Protein AF-0000000083480316 (afdb_homodimer)

Solvent-accessible surface area (backbone atoms only — not comparable to full-atom values): 9680 Å² total; per-residue (Å²): 129,84,81,46,69,64,62,74,26,37,15,84,81,82,68,41,63,36,53,68,24,21,31,36,92,90,49,56,62,31,21,44,69,59,51,50,62,71,55,62,54,79,90,48,80,47,51,42,91,82,81,59,53,73,48,96,67,94,57,79,38,72,33,59,65,58,29,54,48,13,55,49,45,52,52,53,51,56,54,64,76,94,130,83,81,47,68,62,64,74,26,37,16,84,82,81,67,41,63,37,53,67,24,22,32,36,92,91,49,55,63,30,22,44,68,57,50,50,62,73,55,63,55,80,90,49,81,45,52,40,92,84,81,58,52,72,48,96,67,92,56,79,38,74,32,59,64,57,28,52,49,14,54,48,45,51,53,54,50,57,55,65,76,93

Nearest PDB structures (foldseek):
  5fer-assembly1_A  TM=9.059E-01  e=2.750E-06  Homo sapiens
  5eya-assembly1_G  TM=9.119E-01  e=4.341E-06  Homo sapiens
  5eya-assembly1_F  TM=8.896E-01  e=3.810E-06  Homo sapiens
  6yxe-assembly2_B-2  TM=8.512E-01  e=8.896E-06  Homo sapiens
  6yxe-assembly1_A-3  TM=8.429E-01  e=3.279E-05  Homo sapiens

Organism: NCBI:txid38772

pLDDT: mean 92.54, std 9.58, range [45.34, 98.75]

Structure (mmCIF, N/CA/C/O backbone):
data_AF-0000000083480316-model_v1
#
loop_
_entity.id
_entity.type
_entity.pdbx_description
1 polymer 'RING-type domain-containing protein'
#
loop_
_atom_site.group_PDB
_atom_site.id
_atom_site.type_symbol
_atom_site.label_atom_id
_atom_site.label_alt_id
_atom_site.label_comp_id
_atom_site.label_asym_id
_atom_site.label_entity_id
_atom_site.label_seq_id
_atom_site.pdbx_PDB_ins_code
_atom_site.Cartn_x
_atom_site.Cartn_y
_atom_site.Cartn_z
_atom_site.occupancy
_atom_site.B_iso_or_equiv
_atom_site.auth_seq_id
_atom_site.auth_comp_id
_atom_site.auth_asym_id
_atom_site.auth_atom_id
_atom_site.pdbx_PDB_model_num
ATOM 1 N N . HIS A 1 1 ? 11.266 7.418 17.875 1 64.75 1 HIS A N 1
ATOM 2 C CA . HIS A 1 1 ? 10.492 8.523 17.328 1 64.75 1 HIS A CA 1
ATOM 3 C C . HIS A 1 1 ? 9.32 8.008 16.484 1 64.75 1 HIS A C 1
ATOM 5 O O . HIS A 1 1 ? 9.43 6.973 15.828 1 64.75 1 HIS A O 1
ATOM 11 N N . PRO A 1 2 ? 8.148 8.672 16.5 1 78.25 2 PRO A N 1
ATOM 12 C CA . PRO A 1 2 ? 7.004 8.195 15.719 1 78.25 2 PRO A CA 1
ATOM 13 C C . PRO A 1 2 ? 7.262 8.219 14.211 1 78.25 2 PRO A C 1
ATOM 15 O O . PRO A 1 2 ? 7.93 9.125 13.711 1 78.25 2 PRO A O 1
ATOM 18 N N . VAL A 1 3 ? 6.926 7.289 13.578 1 86.81 3 VAL A N 1
ATOM 19 C CA . VAL A 1 3 ? 7.07 7.203 12.133 1 86.81 3 VAL A CA 1
ATOM 20 C C . VAL A 1 3 ? 6.211 8.273 11.461 1 86.81 3 VAL A C 1
ATOM 2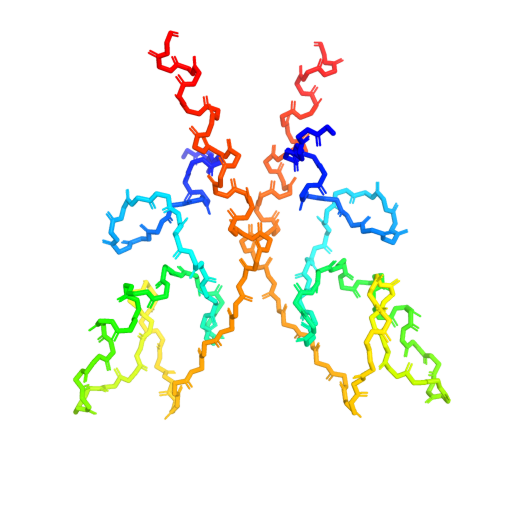2 O O . VAL A 1 3 ? 5.039 8.445 11.812 1 86.81 3 VAL A O 1
ATOM 25 N N . THR A 1 4 ? 6.789 9.047 10.648 1 93.12 4 THR A N 1
ATOM 26 C CA . THR A 1 4 ? 6.109 10.148 9.977 1 93.12 4 THR A CA 1
ATOM 27 C C . THR A 1 4 ? 5.586 9.703 8.609 1 93.12 4 THR A C 1
ATOM 29 O O . THR A 1 4 ? 5.934 8.625 8.125 1 93.12 4 THR A O 1
ATOM 32 N N . LEU A 1 5 ? 4.793 10.539 8.102 1 96.12 5 LEU A N 1
ATOM 33 C CA . LEU A 1 5 ? 4.301 10.289 6.75 1 96.12 5 LEU A CA 1
ATOM 34 C C . LEU A 1 5 ? 5.453 10.234 5.754 1 96.12 5 LEU A C 1
ATOM 36 O O . LEU A 1 5 ? 5.453 9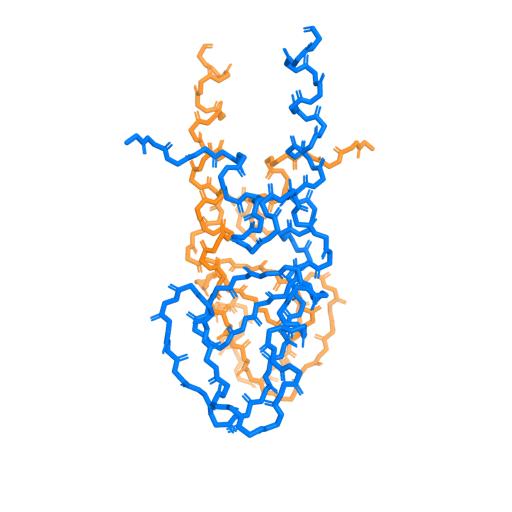.406 4.84 1 96.12 5 LEU A O 1
ATOM 40 N N . ARG A 1 6 ? 6.379 11.164 5.926 1 95.56 6 ARG A N 1
ATOM 41 C CA . ARG A 1 6 ? 7.551 11.164 5.055 1 95.56 6 ARG A CA 1
ATOM 42 C C . ARG A 1 6 ? 8.297 9.836 5.145 1 95.56 6 ARG A C 1
ATOM 44 O O . ARG A 1 6 ? 8.719 9.281 4.129 1 95.56 6 ARG A O 1
ATOM 51 N N . ASP A 1 7 ? 8.492 9.344 6.281 1 95.62 7 ASP A N 1
ATOM 52 C CA . ASP A 1 7 ? 9.164 8.062 6.469 1 95.62 7 ASP A CA 1
ATOM 53 C C . ASP A 1 7 ? 8.438 6.945 5.715 1 95.62 7 ASP A C 1
ATOM 55 O O . ASP A 1 7 ? 9.078 6.133 5.043 1 95.62 7 ASP A O 1
ATOM 59 N N . GLU A 1 8 ? 7.133 6.895 5.816 1 96.5 8 GLU A N 1
ATOM 60 C CA . GLU A 1 8 ? 6.332 5.828 5.219 1 96.5 8 GLU A CA 1
ATOM 61 C C . GLU A 1 8 ? 6.258 5.973 3.703 1 96.5 8 GLU A C 1
ATOM 63 O O . GLU A 1 8 ? 5.938 5.016 2.996 1 96.5 8 GLU A O 1
ATOM 68 N N . ALA A 1 9 ? 6.582 7.164 3.193 1 97.94 9 ALA A N 1
ATOM 69 C CA . ALA A 1 9 ? 6.398 7.457 1.774 1 97.94 9 ALA A CA 1
ATOM 70 C C . ALA A 1 9 ? 7.742 7.52 1.05 1 97.94 9 ALA A C 1
ATOM 72 O O . ALA A 1 9 ? 7.824 8.023 -0.072 1 97.94 9 ALA A O 1
ATOM 73 N N . THR A 1 10 ? 8.812 7.055 1.729 1 98.12 10 THR A N 1
ATOM 74 C CA . THR A 1 10 ? 10.156 7.164 1.179 1 98.12 10 THR A CA 1
ATOM 75 C C . THR A 1 10 ? 10.734 5.781 0.89 1 98.12 10 THR A C 1
ATOM 77 O O . THR A 1 10 ? 10.586 4.859 1.693 1 98.12 10 THR A O 1
ATOM 80 N N . CYS A 1 11 ? 11.312 5.707 -0.217 1 98.56 11 CYS A N 1
ATOM 81 C CA . CYS A 1 11 ? 12 4.48 -0.624 1 98.56 11 CYS A CA 1
ATOM 82 C C . CYS A 1 11 ? 13.297 4.301 0.149 1 98.56 11 CYS A C 1
ATOM 84 O O . CYS A 1 11 ? 14.117 5.215 0.218 1 98.56 11 CYS A O 1
ATOM 86 N N . SER A 1 12 ? 13.492 3.115 0.628 1 98.12 12 SER A N 1
ATOM 87 C CA . SER A 1 12 ? 14.648 2.881 1.487 1 98.12 12 SER A CA 1
ATOM 88 C C . SER A 1 12 ? 15.93 2.758 0.67 1 98.12 12 SER A C 1
ATOM 90 O O . SER A 1 12 ? 17.031 2.74 1.228 1 98.12 12 SER A O 1
ATOM 92 N N . ILE A 1 13 ? 15.852 2.676 -0.575 1 98.12 13 ILE A N 1
ATOM 93 C CA . ILE A 1 13 ? 17.031 2.498 -1.418 1 98.12 13 ILE A CA 1
ATOM 94 C C . ILE A 1 13 ? 17.531 3.857 -1.897 1 98.12 13 ILE A C 1
ATOM 96 O O . ILE A 1 13 ? 18.688 4.207 -1.687 1 98.12 13 ILE A O 1
ATOM 100 N N . CYS A 1 14 ? 16.719 4.605 -2.5 1 98.62 14 CYS A N 1
ATOM 101 C CA . CYS A 1 14 ? 17.156 5.867 -3.08 1 98.62 14 CYS A CA 1
ATOM 102 C C . CYS A 1 14 ? 16.906 7.023 -2.119 1 98.62 14 CYS A C 1
ATOM 104 O O . CYS A 1 14 ? 17.359 8.141 -2.355 1 98.62 14 CYS A O 1
ATOM 106 N N . LEU A 1 15 ? 16.109 6.844 -1.167 1 98.06 15 LEU A N 1
ATOM 107 C CA . LEU A 1 15 ? 15.836 7.781 -0.085 1 98.06 15 LEU A CA 1
ATOM 108 C C . LEU A 1 15 ? 15.023 8.977 -0.589 1 98.06 15 LEU A C 1
ATOM 110 O O . LEU A 1 15 ? 15.055 10.047 0.015 1 98.06 15 LEU A O 1
ATOM 114 N N . SER A 1 16 ? 14.336 8.812 -1.681 1 98.5 16 SER A N 1
ATOM 115 C CA . SER A 1 16 ? 13.367 9.773 -2.197 1 98.5 16 SER A CA 1
ATOM 116 C C . SER A 1 16 ? 11.945 9.258 -2.037 1 98.5 16 SER A C 1
ATOM 118 O O . SER A 1 16 ? 11.734 8.102 -1.667 1 98.5 16 SER A O 1
ATOM 120 N N . PHE A 1 17 ? 10.961 10.172 -2.283 1 98.56 17 PHE A N 1
ATOM 121 C CA . PHE A 1 17 ? 9.578 9.727 -2.316 1 98.56 17 PHE A CA 1
ATOM 122 C C . PHE A 1 17 ? 9.375 8.664 -3.393 1 98.56 17 PHE A C 1
ATOM 124 O O . PHE A 1 17 ? 9.922 8.773 -4.492 1 98.56 17 PHE A O 1
ATOM 131 N N . PHE A 1 18 ? 8.516 7.711 -3.043 1 98.62 18 PHE A N 1
ATOM 132 C CA . PHE A 1 18 ? 8.305 6.574 -3.932 1 98.62 18 PHE A CA 1
ATOM 133 C C . PHE A 1 18 ? 7.914 7.051 -5.328 1 98.62 18 PHE A C 1
ATOM 135 O O . PHE A 1 18 ? 7.066 7.934 -5.477 1 98.62 18 PHE A O 1
ATOM 142 N N . THR A 1 19 ? 8.547 6.465 -6.293 1 98.62 19 THR A N 1
ATOM 143 C CA . THR A 1 19 ? 8.109 6.559 -7.684 1 98.62 19 THR A CA 1
ATOM 144 C C . THR A 1 19 ? 7.762 5.176 -8.234 1 98.62 19 THR A C 1
ATOM 146 O O . THR A 1 19 ? 8.609 4.281 -8.258 1 98.62 19 THR A O 1
ATOM 149 N N . ASP A 1 20 ? 6.516 5.027 -8.656 1 98.31 20 ASP A N 1
ATOM 150 C CA . ASP A 1 20 ? 6.039 3.742 -9.164 1 98.31 20 ASP A CA 1
ATOM 151 C C . ASP A 1 20 ? 6.34 2.621 -8.164 1 98.31 20 ASP A C 1
ATOM 153 O O . ASP A 1 20 ? 7.023 1.653 -8.508 1 98.31 20 ASP A O 1
ATOM 157 N N . PRO A 1 21 ? 5.77 2.74 -6.988 1 98.5 21 PRO A N 1
ATOM 158 C CA . PRO A 1 21 ? 6.125 1.775 -5.945 1 98.5 21 PRO A CA 1
ATOM 159 C C . PRO A 1 21 ? 5.566 0.38 -6.219 1 98.5 21 PRO A C 1
ATOM 161 O O . PRO A 1 21 ? 4.453 0.245 -6.727 1 98.5 21 PRO A O 1
ATOM 164 N N . VAL A 1 22 ? 6.359 -0.635 -5.82 1 98 22 VAL A N 1
ATOM 165 C CA . VAL A 1 22 ? 5.973 -2.039 -5.918 1 98 22 VAL A CA 1
ATOM 166 C C . VAL A 1 22 ? 6.23 -2.74 -4.59 1 98 22 VAL A C 1
ATOM 168 O O . VAL A 1 22 ? 7.16 -2.381 -3.861 1 98 22 VAL A O 1
ATOM 171 N N . THR A 1 23 ? 5.367 -3.645 -4.262 1 96.94 23 THR A N 1
ATOM 172 C CA . THR A 1 23 ? 5.52 -4.512 -3.1 1 96.94 23 THR A CA 1
ATOM 173 C C . THR A 1 23 ? 6.145 -5.848 -3.5 1 96.94 23 THR A C 1
ATOM 175 O O . THR A 1 23 ? 5.785 -6.426 -4.527 1 96.94 23 THR A O 1
ATOM 178 N N . ILE A 1 24 ? 7.09 -6.277 -2.715 1 96.19 24 ILE A N 1
ATOM 179 C CA . ILE A 1 24 ? 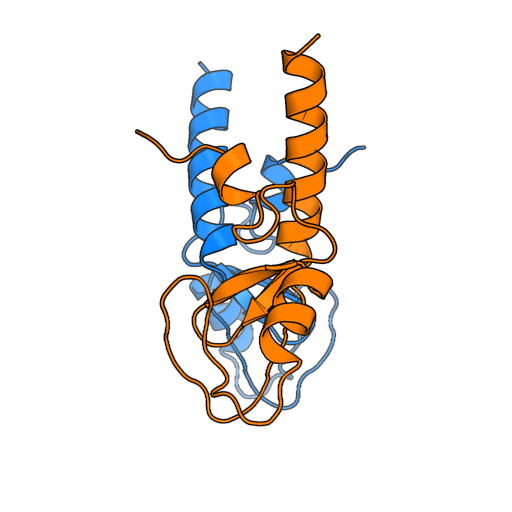7.668 -7.586 -2.986 1 96.19 24 ILE A CA 1
ATOM 180 C C . ILE A 1 24 ? 7.121 -8.609 -1.989 1 96.19 24 ILE A C 1
ATOM 182 O O . ILE A 1 24 ? 6.227 -8.297 -1.199 1 96.19 24 ILE A O 1
ATOM 186 N N . ASP A 1 25 ? 7.621 -9.805 -1.952 1 94.44 25 ASP A N 1
ATOM 187 C CA . ASP A 1 25 ? 6.938 -10.922 -1.304 1 94.44 25 ASP A CA 1
ATOM 188 C C . ASP A 1 25 ? 6.957 -10.773 0.216 1 94.44 25 ASP A C 1
ATOM 190 O O . ASP A 1 25 ? 6.035 -11.219 0.902 1 94.44 25 ASP A O 1
ATOM 194 N N . CYS A 1 26 ? 7.965 -10.117 0.759 1 95.06 26 CYS A N 1
ATOM 195 C CA . CYS A 1 26 ? 8.047 -9.961 2.207 1 95.06 26 CYS A CA 1
ATOM 196 C C . CYS A 1 26 ? 7.129 -8.844 2.691 1 95.06 26 CYS A C 1
ATOM 198 O O . CYS A 1 26 ? 6.926 -8.68 3.896 1 95.06 26 CYS A O 1
ATOM 200 N N . GLY A 1 27 ? 6.664 -7.984 1.752 1 94.56 27 GLY A N 1
ATOM 201 C CA . GLY A 1 27 ? 5.75 -6.918 2.123 1 94.56 27 GLY A CA 1
ATOM 202 C C . GLY A 1 27 ? 6.387 -5.543 2.062 1 94.56 27 GLY A C 1
ATOM 203 O O . GLY A 1 27 ? 5.688 -4.527 2.139 1 94.56 27 GLY A O 1
ATOM 204 N N . HIS A 1 28 ? 7.625 -5.504 1.809 1 96.56 28 HIS A N 1
ATOM 205 C CA . HIS A 1 28 ? 8.289 -4.207 1.71 1 96.56 28 HIS A CA 1
ATOM 206 C C . HIS A 1 28 ? 8.117 -3.604 0.321 1 96.56 28 HIS A C 1
ATOM 208 O O . HIS A 1 28 ? 7.941 -4.332 -0.66 1 96.56 28 HIS A O 1
ATOM 214 N N . ASN A 1 29 ? 8.156 -2.297 0.282 1 98.12 29 ASN A N 1
ATOM 215 C CA . ASN A 1 29 ? 7.953 -1.559 -0.959 1 98.12 29 ASN A CA 1
ATOM 216 C C . ASN A 1 29 ? 9.219 -0.824 -1.391 1 98.12 29 ASN A C 1
ATOM 218 O O . ASN A 1 29 ? 10.008 -0.382 -0.548 1 98.12 29 ASN A O 1
ATOM 222 N N . PHE A 1 30 ? 9.383 -0.667 -2.59 1 98.5 30 PHE A N 1
ATOM 223 C CA . PHE A 1 30 ? 10.461 0.073 -3.236 1 98.5 30 PHE A CA 1
ATOM 224 C C . PHE A 1 30 ? 9.977 0.709 -4.535 1 98.5 30 PHE A C 1
ATOM 226 O O . PHE A 1 30 ? 8.969 0.29 -5.098 1 98.5 30 PHE A O 1
ATOM 233 N N . CYS A 1 31 ? 10.695 1.688 -4.953 1 98.75 31 CYS A N 1
ATOM 234 C CA . CYS A 1 31 ? 10.477 2.059 -6.348 1 98.75 31 CYS A CA 1
ATOM 235 C C . CYS A 1 31 ? 10.734 0.872 -7.27 1 98.75 31 CYS A C 1
ATOM 237 O O . CYS A 1 31 ? 11.664 0.096 -7.047 1 98.75 31 CYS A O 1
ATOM 239 N N . ARG A 1 32 ? 9.969 0.837 -8.266 1 98.38 32 ARG A N 1
ATOM 240 C CA . ARG A 1 32 ? 10.164 -0.245 -9.227 1 98.38 32 ARG A CA 1
ATOM 241 C C . ARG A 1 32 ? 11.594 -0.238 -9.773 1 98.38 32 ARG A C 1
ATOM 243 O O . ARG A 1 32 ? 12.25 -1.28 -9.82 1 98.38 32 ARG A O 1
ATOM 250 N N . ALA A 1 33 ? 12.102 0.9 -10.133 1 98.38 33 ALA A N 1
ATOM 251 C CA . ALA A 1 33 ? 13.438 1.003 -10.703 1 98.38 33 ALA A CA 1
ATOM 252 C C . ALA A 1 33 ? 14.5 0.607 -9.68 1 98.38 33 ALA A C 1
ATOM 254 O O . ALA A 1 33 ? 15.492 -0.045 -10.031 1 98.38 33 ALA A O 1
ATOM 255 N N . CYS A 1 34 ? 14.32 0.949 -8.469 1 98.06 34 CYS A N 1
ATOM 256 C CA . CYS A 1 34 ? 15.289 0.672 -7.422 1 98.06 34 CYS A CA 1
ATOM 257 C C . CYS A 1 34 ? 15.422 -0.827 -7.18 1 98.06 34 CYS A C 1
ATOM 259 O O . CYS A 1 34 ? 16.531 -1.363 -7.168 1 98.06 34 CYS A O 1
ATOM 261 N N . ILE A 1 35 ? 14.297 -1.509 -7.047 1 97.31 35 ILE A N 1
ATOM 262 C CA . ILE A 1 35 ? 14.359 -2.934 -6.738 1 97.31 35 ILE A CA 1
ATOM 263 C C . ILE A 1 35 ? 14.844 -3.705 -7.965 1 97.31 35 ILE A C 1
ATOM 265 O O . ILE A 1 35 ? 15.555 -4.703 -7.84 1 97.31 35 ILE A O 1
ATOM 269 N N . ALA A 1 36 ? 14.383 -3.271 -9.117 1 95.81 36 ALA A N 1
ATOM 270 C CA . ALA A 1 36 ? 14.852 -3.912 -10.344 1 95.81 36 ALA A CA 1
ATOM 271 C C . ALA A 1 36 ? 16.375 -3.848 -10.445 1 95.81 36 ALA A C 1
ATOM 273 O O . ALA A 1 36 ? 17.016 -4.82 -10.844 1 95.81 36 ALA A O 1
ATOM 274 N N . GLN A 1 37 ? 16.953 -2.74 -10.086 1 95.06 37 GLN A N 1
ATOM 275 C CA . GLN A 1 37 ? 18.391 -2.572 -10.109 1 95.06 37 GLN A CA 1
ATOM 276 C C . GLN A 1 37 ? 19.078 -3.488 -9.094 1 95.06 37 GLN A C 1
ATOM 278 O O . GLN A 1 37 ? 20.125 -4.074 -9.375 1 95.06 37 GLN A O 1
ATOM 283 N N . CYS A 1 38 ? 18.469 -3.65 -7.949 1 94.31 38 CYS A N 1
ATOM 284 C CA . CYS A 1 38 ? 19.016 -4.512 -6.906 1 94.31 38 CYS A CA 1
ATOM 285 C C . CYS A 1 38 ? 19.031 -5.969 -7.359 1 94.31 38 CYS A C 1
ATOM 287 O O . CYS A 1 38 ? 19.938 -6.727 -6.973 1 94.31 38 CYS A O 1
ATOM 289 N N . TRP A 1 39 ? 18.125 -6.27 -8.148 1 94.19 39 TRP A N 1
ATOM 290 C CA . TRP A 1 39 ? 17.953 -7.672 -8.508 1 94.19 39 TRP A CA 1
ATOM 291 C C . TRP A 1 39 ? 18.547 -7.949 -9.883 1 94.19 39 TRP A C 1
ATOM 293 O O . TRP A 1 39 ? 18.312 -9.016 -10.469 1 94.19 39 TRP A O 1
ATOM 303 N N . GLU A 1 40 ? 19.172 -7.094 -10.516 1 87.94 40 GLU A N 1
ATOM 304 C CA . GLU A 1 40 ? 19.672 -7.223 -11.883 1 87.94 40 GLU A CA 1
ATOM 305 C C . GLU A 1 40 ? 20.672 -8.375 -11.992 1 87.94 40 GLU A C 1
ATOM 307 O O . GLU A 1 40 ? 20.719 -9.062 -13.016 1 87.94 40 GLU A O 1
ATOM 312 N N . ARG A 1 41 ? 21.453 -8.742 -10.938 1 75.62 41 ARG A N 1
ATOM 313 C CA . ARG A 1 41 ? 22.469 -9.773 -11.117 1 75.62 41 ARG A CA 1
ATOM 314 C C . ARG A 1 41 ? 21.875 -11.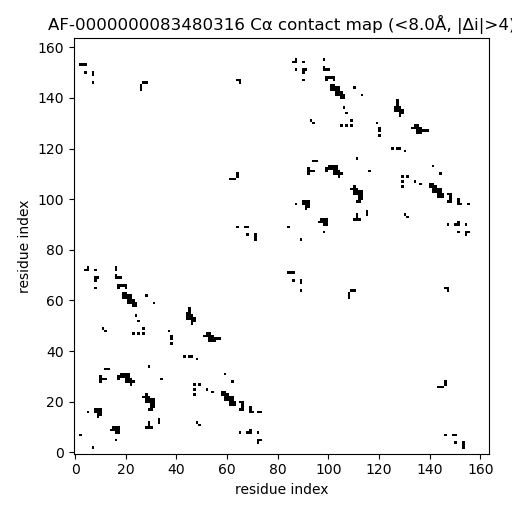172 -10.93 1 75.62 41 ARG A C 1
ATOM 316 O O . ARG A 1 41 ? 21.359 -11.484 -9.859 1 75.62 41 ARG A O 1
ATOM 323 N N . PRO A 1 42 ? 21.812 -11.875 -12.008 1 66.19 42 PRO A N 1
ATOM 324 C CA . PRO A 1 42 ? 21.172 -13.195 -12.008 1 66.19 42 PRO A CA 1
ATOM 325 C C . PRO A 1 42 ? 21.766 -14.141 -10.969 1 66.19 42 PRO A C 1
ATOM 327 O O . PRO A 1 42 ? 21.062 -15.008 -10.445 1 66.19 42 PRO A O 1
ATOM 330 N N . ASP A 1 43 ? 22.984 -13.977 -10.719 1 66.81 43 ASP A N 1
ATOM 331 C CA . ASP A 1 43 ? 23.641 -14.984 -9.891 1 66.81 43 ASP A CA 1
ATOM 332 C C . ASP A 1 43 ? 23.391 -14.727 -8.406 1 66.81 43 ASP A C 1
ATOM 334 O O . ASP A 1 43 ? 23.812 -15.5 -7.555 1 66.81 43 ASP A O 1
ATOM 338 N N . THR A 1 44 ? 22.625 -13.773 -8.203 1 66.31 44 THR A N 1
ATOM 339 C CA . THR A 1 44 ? 22.438 -13.438 -6.797 1 66.31 44 THR A CA 1
ATOM 340 C C . THR A 1 44 ? 21.016 -13.789 -6.348 1 66.31 44 THR A C 1
ATOM 342 O O . THR A 1 44 ? 20.078 -13.75 -7.148 1 66.31 44 THR A O 1
ATOM 345 N N . ASP A 1 45 ? 20.938 -14.281 -5.172 1 83 45 ASP A N 1
ATOM 346 C CA . ASP A 1 45 ? 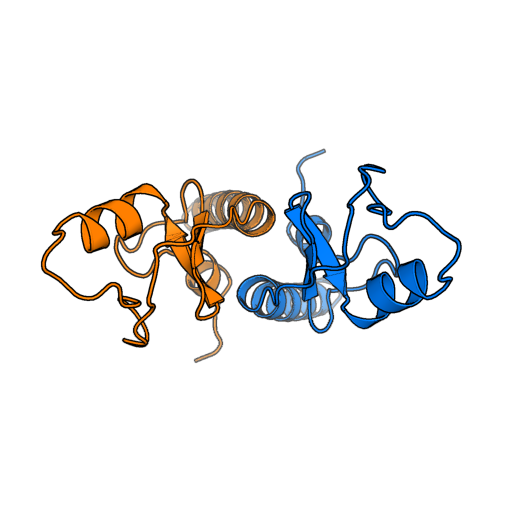19.672 -14.555 -4.508 1 83 45 ASP A CA 1
ATOM 347 C C . ASP A 1 45 ? 18.766 -13.328 -4.512 1 83 45 ASP A C 1
ATOM 349 O O . ASP A 1 45 ? 19.234 -12.203 -4.316 1 83 45 ASP A O 1
ATOM 353 N N . ILE A 1 46 ? 17.656 -13.617 -4.977 1 92.94 46 ILE A N 1
ATOM 354 C CA . ILE A 1 46 ? 16.625 -12.586 -4.867 1 92.94 46 ILE A CA 1
ATOM 355 C C . ILE A 1 46 ? 16.25 -12.391 -3.4 1 92.94 46 ILE A C 1
ATOM 357 O O . ILE A 1 46 ? 15.68 -13.289 -2.773 1 92.94 46 ILE A O 1
ATOM 361 N N . SER A 1 47 ? 16.656 -11.266 -2.867 1 95.62 47 SER A N 1
ATOM 362 C CA . SER A 1 47 ? 16.375 -10.977 -1.464 1 95.62 47 SER A CA 1
ATOM 363 C C . SER A 1 47 ? 15.875 -9.547 -1.283 1 95.62 47 SER A C 1
ATOM 365 O O . SER A 1 47 ? 16.078 -8.695 -2.154 1 95.62 47 SER A O 1
ATOM 367 N N . CYS A 1 48 ? 15.172 -9.352 -0.264 1 96.62 48 CYS A N 1
ATOM 368 C CA . CYS A 1 48 ? 14.734 -8 0.075 1 96.62 48 CYS A CA 1
ATOM 369 C C . CYS A 1 48 ? 15.898 -7.16 0.586 1 96.62 48 CYS A C 1
ATOM 371 O O . CYS A 1 48 ? 16.562 -7.531 1.555 1 96.62 48 CYS A O 1
ATOM 373 N N . PRO A 1 49 ? 16.141 -5.988 0.049 1 96.38 49 PRO A N 1
ATOM 374 C CA . PRO A 1 49 ? 17.234 -5.129 0.508 1 96.38 49 PRO A CA 1
ATOM 375 C C . PRO A 1 49 ? 17.016 -4.605 1.927 1 96.38 49 PRO A C 1
ATOM 377 O O . PRO A 1 49 ? 17.969 -4.176 2.582 1 96.38 49 PRO A O 1
ATOM 380 N N . GLN A 1 50 ? 15.844 -4.688 2.342 1 96.25 50 GLN A N 1
ATOM 381 C CA . GLN A 1 50 ? 15.531 -4.109 3.646 1 96.25 50 GLN A CA 1
ATOM 382 C C . GLN A 1 50 ? 15.578 -5.172 4.742 1 96.25 50 GLN A C 1
ATOM 384 O O . GLN A 1 50 ? 16.266 -5.004 5.75 1 96.25 50 GLN A O 1
ATOM 389 N N . CYS A 1 51 ? 14.969 -6.34 4.637 1 96.56 51 CYS A N 1
ATOM 390 C CA . CYS A 1 51 ? 14.891 -7.328 5.703 1 96.56 51 CYS A CA 1
ATOM 391 C C . CYS A 1 51 ? 15.75 -8.547 5.387 1 96.56 51 CYS A C 1
ATOM 393 O O . CYS A 1 51 ? 15.922 -9.43 6.227 1 96.56 51 CYS A O 1
ATOM 395 N N . ARG A 1 52 ? 16.172 -8.773 4.191 1 96 52 ARG A N 1
ATOM 396 C CA . ARG A 1 52 ? 17.109 -9.773 3.697 1 96 52 ARG A CA 1
ATOM 397 C C . ARG A 1 52 ? 16.422 -11.125 3.494 1 96 52 ARG A C 1
ATOM 399 O O . ARG A 1 52 ? 17.078 -12.141 3.309 1 96 52 ARG A O 1
ATOM 406 N N . GLU A 1 53 ? 15.172 -11.086 3.609 1 96.44 53 GLU A N 1
ATOM 407 C CA . GLU A 1 53 ? 14.469 -12.328 3.273 1 96.44 53 GLU A CA 1
ATOM 408 C C . GLU A 1 53 ? 14.711 -12.719 1.819 1 96.44 53 GLU A C 1
ATOM 410 O O . GLU A 1 53 ? 14.688 -11.867 0.928 1 96.44 53 GLU A O 1
ATOM 415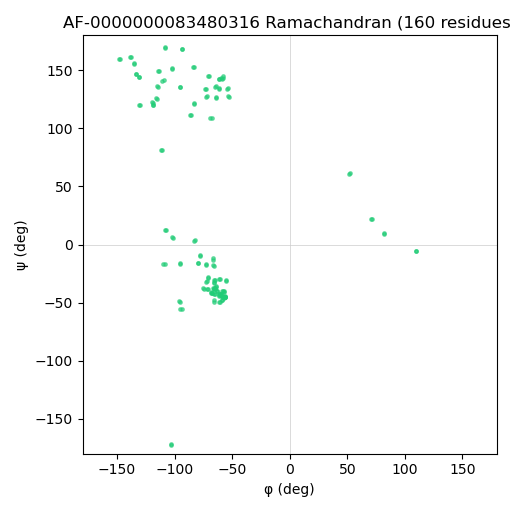 N N . THR A 1 54 ? 14.844 -14.062 1.555 1 95.81 54 THR A N 1
ATOM 416 C CA . THR A 1 54 ? 15.109 -14.57 0.211 1 95.81 54 THR A CA 1
ATOM 417 C C . THR A 1 54 ? 13.836 -15.133 -0.416 1 95.81 54 THR A C 1
ATOM 419 O O . THR A 1 54 ? 12.93 -15.578 0.295 1 95.81 54 THR A O 1
ATOM 422 N N . PHE A 1 55 ? 13.812 -15.055 -1.725 1 94.56 55 PHE A N 1
ATOM 423 C CA . PHE A 1 55 ? 12.648 -15.516 -2.469 1 94.56 55 PHE A CA 1
ATOM 424 C C . PHE A 1 55 ? 13.07 -16.375 -3.652 1 94.56 55 PHE A C 1
ATOM 426 O O . PHE A 1 55 ? 14.117 -16.141 -4.258 1 94.56 55 PHE A O 1
ATOM 433 N N . PRO A 1 56 ? 12.266 -17.344 -3.975 1 92.75 56 PRO A N 1
ATOM 434 C CA . PRO A 1 56 ? 12.594 -18.234 -5.102 1 92.75 56 PRO A CA 1
ATOM 435 C C . PRO A 1 56 ? 12.43 -17.547 -6.453 1 92.75 56 PRO A C 1
ATOM 437 O O . PRO A 1 56 ? 13.109 -17.906 -7.418 1 92.75 56 PRO A O 1
ATOM 440 N N . GLN A 1 57 ? 11.539 -16.641 -6.652 1 92.38 57 GLN A N 1
ATOM 441 C CA . GLN A 1 57 ? 11.273 -15.922 -7.895 1 92.38 57 GLN A CA 1
ATOM 442 C C . GLN A 1 57 ? 11.016 -14.438 -7.633 1 92.38 57 GLN A C 1
ATOM 444 O O . GLN A 1 57 ? 10.672 -14.055 -6.516 1 92.38 57 GLN A O 1
ATOM 449 N N . ARG A 1 58 ? 11.164 -13.75 -8.711 1 91.81 58 ARG A N 1
ATOM 450 C CA . ARG A 1 58 ? 10.914 -12.312 -8.648 1 91.81 58 ARG A CA 1
ATOM 451 C C . ARG A 1 58 ? 9.422 -12.016 -8.789 1 91.81 58 ARG A C 1
ATOM 453 O O . ARG A 1 58 ? 8.789 -12.438 -9.758 1 91.81 58 ARG A O 1
ATOM 460 N N . THR A 1 59 ? 8.844 -11.359 -7.797 1 93.25 59 THR A N 1
ATOM 461 C CA . THR A 1 59 ? 7.457 -10.914 -7.852 1 93.25 59 THR A CA 1
ATOM 462 C C . THR A 1 59 ? 7.352 -9.445 -7.453 1 93.25 59 THR A C 1
ATOM 464 O O . THR A 1 59 ? 7.816 -9.047 -6.383 1 93.25 59 THR A O 1
ATOM 467 N N . LEU A 1 60 ? 6.84 -8.719 -8.422 1 95.5 60 LEU A N 1
ATOM 468 C CA . LEU A 1 60 ? 6.605 -7.293 -8.18 1 95.5 60 LEU A CA 1
ATOM 469 C C . LEU A 1 60 ? 5.129 -6.953 -8.328 1 95.5 60 LEU A C 1
ATOM 471 O O . LEU A 1 60 ? 4.543 -7.16 -9.398 1 95.5 60 LEU A O 1
ATOM 475 N N . ARG A 1 61 ? 4.574 -6.414 -7.309 1 94.56 61 ARG A N 1
ATOM 476 C CA . ARG A 1 61 ? 3.168 -6.02 -7.348 1 94.56 61 ARG A CA 1
ATOM 477 C C . ARG A 1 61 ? 3.023 -4.508 -7.199 1 94.56 61 ARG A C 1
ATOM 479 O O . ARG A 1 61 ? 3.49 -3.928 -6.215 1 94.56 61 ARG A O 1
ATOM 486 N N . PRO A 1 62 ? 2.357 -3.898 -8.109 1 95.56 62 PRO A N 1
ATOM 487 C CA . PRO A 1 62 ? 2.186 -2.449 -7.984 1 95.56 62 PRO A CA 1
ATOM 488 C C . PRO A 1 62 ? 1.42 -2.051 -6.723 1 95.56 62 PRO A C 1
ATOM 490 O O . PRO A 1 62 ? 0.466 -2.73 -6.336 1 95.56 62 PRO A O 1
ATOM 493 N N . ASN A 1 63 ? 1.905 -1.058 -6.004 1 97.44 63 ASN A N 1
ATOM 494 C CA . ASN A 1 63 ? 1.216 -0.453 -4.871 1 97.44 63 ASN A CA 1
ATOM 495 C C . ASN A 1 63 ? 0.765 0.971 -5.184 1 97.44 63 ASN A C 1
ATOM 497 O O . ASN A 1 63 ? 1.417 1.936 -4.781 1 97.44 63 ASN A O 1
ATOM 501 N N . ARG A 1 64 ? -0.316 1.058 -5.844 1 93.81 64 ARG A N 1
ATOM 502 C CA . ARG A 1 64 ? -0.771 2.33 -6.395 1 93.81 64 ARG A CA 1
ATOM 503 C C . ARG A 1 64 ? -1.154 3.301 -5.281 1 93.81 64 ARG A C 1
ATOM 505 O O . ARG A 1 64 ? -0.883 4.5 -5.375 1 93.81 64 ARG A O 1
ATOM 512 N N . GLN A 1 65 ? -1.804 2.729 -4.332 1 95.12 65 GLN A N 1
ATOM 513 C CA . GLN A 1 65 ? -2.201 3.588 -3.221 1 95.12 65 GLN A CA 1
ATOM 514 C C . GLN A 1 65 ? -0.986 4.246 -2.57 1 95.12 65 GLN A C 1
ATOM 516 O O . GLN A 1 65 ? -1.03 5.422 -2.211 1 95.12 65 GLN A O 1
ATOM 521 N N . LEU A 1 66 ? 0.051 3.516 -2.432 1 97.31 66 LEU A N 1
ATOM 522 C CA . LEU A 1 66 ? 1.287 4.055 -1.877 1 97.31 66 LEU A CA 1
ATOM 523 C C . LEU A 1 66 ? 1.863 5.137 -2.785 1 97.31 66 LEU A C 1
ATOM 525 O O . LEU A 1 66 ? 2.439 6.117 -2.305 1 97.31 66 LEU A O 1
ATOM 529 N N . GLY A 1 67 ? 1.735 4.977 -4.07 1 97.56 67 GLY A N 1
ATOM 530 C CA . GLY A 1 67 ? 2.117 6.031 -4.996 1 97.56 67 GLY A CA 1
ATOM 531 C C . GLY A 1 67 ? 1.364 7.328 -4.77 1 97.56 67 GLY A C 1
ATOM 532 O O . GLY A 1 67 ? 1.967 8.406 -4.738 1 97.56 67 GLY A O 1
ATOM 533 N N . ASN A 1 68 ? 0.085 7.219 -4.641 1 96.5 68 ASN A N 1
ATOM 534 C CA . ASN A 1 68 ? -0.73 8.391 -4.348 1 96.5 68 ASN A CA 1
ATOM 535 C C . ASN A 1 68 ? -0.282 9.078 -3.061 1 96.5 68 ASN A C 1
ATOM 537 O O . ASN A 1 68 ? -0.163 10.305 -3.014 1 96.5 68 ASN A O 1
ATOM 541 N N . VAL A 1 69 ? -0.066 8.258 -2.092 1 97.44 69 VAL A N 1
ATOM 542 C CA . VAL A 1 69 ? 0.36 8.766 -0.791 1 97.44 69 VAL A CA 1
ATOM 543 C C . VAL A 1 69 ? 1.681 9.516 -0.936 1 97.44 69 VAL A C 1
ATOM 545 O O . VAL A 1 69 ? 1.865 10.586 -0.339 1 97.44 69 VAL A O 1
ATOM 548 N N . ALA A 1 70 ? 2.557 8.984 -1.66 1 98.06 70 ALA A N 1
ATOM 549 C CA . ALA A 1 70 ? 3.854 9.617 -1.871 1 98.06 70 ALA A CA 1
ATOM 550 C C . ALA A 1 70 ? 3.695 10.992 -2.52 1 98.06 70 ALA A C 1
ATOM 552 O O . ALA A 1 70 ? 4.391 11.938 -2.154 1 98.06 70 ALA A O 1
ATOM 553 N N . GLU A 1 71 ? 2.865 11.078 -3.457 1 97.25 71 GLU A N 1
ATOM 554 C CA . GLU A 1 71 ? 2.611 12.359 -4.109 1 97.25 71 GLU A CA 1
ATOM 555 C C . GLU A 1 71 ? 2.059 13.383 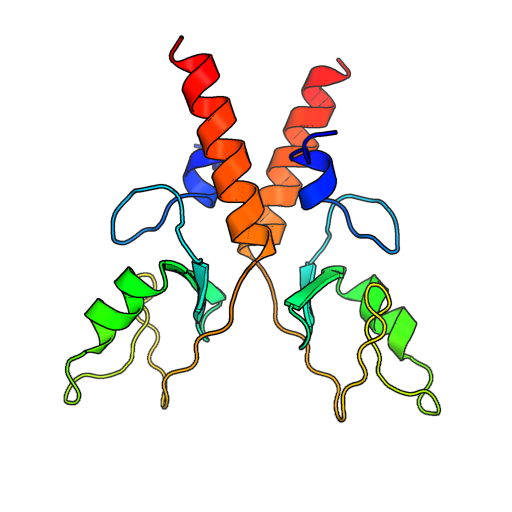-3.121 1 97.25 71 GLU A C 1
ATOM 557 O O . GLU A 1 71 ? 2.465 14.539 -3.133 1 97.25 71 GLU A O 1
ATOM 562 N N . ILE A 1 72 ? 1.169 13.008 -2.312 1 96.06 72 ILE A N 1
ATOM 563 C CA . ILE A 1 72 ? 0.596 13.875 -1.287 1 96.06 72 ILE A CA 1
ATOM 564 C C . ILE A 1 72 ? 1.689 14.328 -0.323 1 96.06 72 ILE A C 1
ATOM 566 O O . ILE A 1 72 ? 1.784 15.516 0.006 1 96.06 72 ILE A O 1
ATOM 570 N N . ALA A 1 73 ? 2.43 13.383 0.125 1 96.31 73 ALA A N 1
ATOM 571 C CA . ALA A 1 73 ? 3.52 13.688 1.051 1 96.31 73 ALA A CA 1
ATOM 572 C C . ALA A 1 73 ? 4.48 14.703 0.451 1 96.31 73 ALA A C 1
ATOM 574 O O . ALA A 1 73 ? 4.945 15.609 1.146 1 96.31 73 ALA A O 1
ATOM 575 N N . LYS A 1 74 ? 4.805 14.5 -0.748 1 95.56 74 LYS A N 1
ATOM 576 C CA . LYS A 1 74 ? 5.691 15.422 -1.454 1 95.56 74 LYS A CA 1
ATOM 577 C C . LYS A 1 74 ? 5.133 16.844 -1.435 1 95.56 74 LYS A C 1
ATOM 579 O O . LYS A 1 74 ? 5.859 17.797 -1.155 1 95.56 74 LYS A O 1
ATOM 584 N N . GLN A 1 75 ? 3.883 16.953 -1.703 1 93.56 75 GLN A N 1
ATOM 585 C CA . GLN A 1 75 ? 3.227 18.25 -1.73 1 93.56 75 GLN A CA 1
ATOM 586 C C . GLN A 1 75 ? 3.219 18.891 -0.345 1 93.56 75 GLN A C 1
ATOM 588 O O . GLN A 1 75 ? 3.488 20.094 -0.207 1 93.56 75 GLN A O 1
ATOM 593 N N . LEU A 1 76 ? 2.939 18.125 0.622 1 90.62 76 LEU A N 1
ATOM 594 C CA . LEU A 1 76 ? 2.924 18.625 1.994 1 90.62 76 LEU A CA 1
ATOM 595 C C . LEU A 1 76 ? 4.312 19.094 2.418 1 90.62 76 LEU A C 1
ATOM 597 O O . LEU A 1 76 ? 4.445 20.094 3.131 1 90.62 76 LEU A O 1
ATOM 601 N N . SER A 1 77 ? 5.27 18.375 2.039 1 91.5 77 SER A N 1
ATOM 602 C CA . SER A 1 77 ? 6.645 18.734 2.385 1 91.5 77 SER A CA 1
ATOM 603 C C . SER A 1 77 ? 7.062 20.031 1.707 1 91.5 77 SER A C 1
ATOM 605 O O . SER A 1 77 ? 7.828 20.828 2.275 1 91.5 77 SER A O 1
ATOM 607 N N . ALA A 1 78 ? 6.629 20.203 0.552 1 89.38 78 ALA A N 1
ATOM 608 C CA . ALA A 1 78 ? 6.953 21.422 -0.188 1 89.38 78 ALA A CA 1
ATOM 609 C C . ALA A 1 78 ? 6.324 22.656 0.469 1 89.38 78 ALA A C 1
ATOM 611 O O . ALA A 1 78 ? 6.891 23.75 0.428 1 89.38 78 ALA A O 1
ATOM 612 N N . LEU A 1 79 ? 5.223 22.438 1.028 1 85.25 79 LEU A N 1
ATOM 613 C CA . LEU A 1 79 ? 4.52 23.531 1.685 1 85.25 79 LEU A CA 1
ATOM 614 C C . LEU A 1 79 ? 5.18 23.891 3.014 1 85.25 79 LEU A C 1
ATOM 616 O O . LEU A 1 79 ? 5.156 25.047 3.436 1 85.25 79 LEU A O 1
ATOM 620 N N . LYS A 1 80 ? 5.648 22.922 3.736 1 78.81 80 LYS A N 1
ATOM 621 C CA . LYS A 1 80 ? 6.312 23.188 5.012 1 78.81 80 LYS A CA 1
ATOM 622 C C . LYS A 1 80 ? 7.652 23.891 4.801 1 78.81 80 LYS A C 1
ATOM 624 O O . LYS A 1 80 ? 8.109 24.641 5.672 1 78.81 80 LYS A O 1
ATOM 629 N N . GLY A 1 81 ? 8.328 23.469 3.855 1 70.69 81 GLY A N 1
ATOM 630 C CA . GLY A 1 81 ? 9.57 24.172 3.561 1 70.69 81 GLY A CA 1
ATOM 631 C C . GLY A 1 81 ? 9.359 25.578 3.064 1 70.69 81 GLY A C 1
ATOM 632 O O . GLY A 1 81 ? 10.32 26.312 2.809 1 70.69 81 GLY A O 1
ATOM 633 N N . GLN A 1 82 ? 8.195 25.938 2.734 1 45.62 82 GLN A N 1
ATOM 634 C CA . GLN A 1 82 ? 7.984 27.344 2.406 1 45.62 82 GLN A CA 1
ATOM 635 C C . GLN A 1 82 ? 7.617 28.141 3.648 1 45.62 82 GLN A C 1
ATOM 637 O O . GLN A 1 82 ? 6.996 27.625 4.574 1 45.62 82 GLN A O 1
ATOM 642 N N . HIS B 1 1 ? -11.445 17.781 -7.082 1 64.69 1 HIS B N 1
ATOM 643 C CA . HIS B 1 1 ? -10.734 18.141 -5.867 1 64.69 1 HIS B CA 1
ATOM 644 C C . HIS B 1 1 ? -9.516 17.25 -5.648 1 64.69 1 HIS B C 1
ATOM 646 O O . HIS B 1 1 ? -9.547 16.062 -5.984 1 64.69 1 HIS B O 1
ATOM 652 N N . PRO B 1 2 ? -8.391 17.75 -5.133 1 78.12 2 PRO B N 1
ATOM 653 C CA . PRO B 1 2 ? -7.203 16.922 -4.945 1 78.12 2 PRO B CA 1
ATOM 654 C C . PRO B 1 2 ? -7.422 15.805 -3.922 1 78.12 2 PRO B C 1
ATOM 656 O O . PRO B 1 2 ? -8.125 16 -2.926 1 78.12 2 PRO B O 1
ATOM 659 N N . VAL B 1 3 ? -7.023 14.734 -4.184 1 86.62 3 VAL B N 1
ATOM 660 C CA . VAL B 1 3 ? -7.129 13.602 -3.275 1 86.62 3 VAL B CA 1
ATOM 661 C C . VAL B 1 3 ? -6.312 13.867 -2.016 1 86.62 3 VAL B C 1
ATOM 663 O O . VAL B 1 3 ? -5.164 14.305 -2.096 1 86.62 3 VAL B O 1
ATOM 666 N N . THR B 1 4 ? -6.918 13.742 -0.911 1 93.12 4 THR B N 1
ATOM 667 C CA . THR B 1 4 ? -6.281 14.016 0.373 1 93.12 4 THR B CA 1
ATOM 668 C C . THR B 1 4 ? -5.703 12.734 0.973 1 93.12 4 THR B C 1
ATOM 670 O O . THR B 1 4 ? -5.984 11.641 0.494 1 93.12 4 THR B O 1
ATOM 673 N N . LEU B 1 5 ? -4.953 12.953 1.954 1 96.12 5 LEU B N 1
ATOM 674 C CA . LEU B 1 5 ? -4.414 11.812 2.682 1 96.12 5 LEU B CA 1
ATOM 675 C C . LEU B 1 5 ? -5.539 10.977 3.285 1 96.12 5 LEU B C 1
ATOM 677 O O . LEU B 1 5 ? -5.473 9.742 3.279 1 96.12 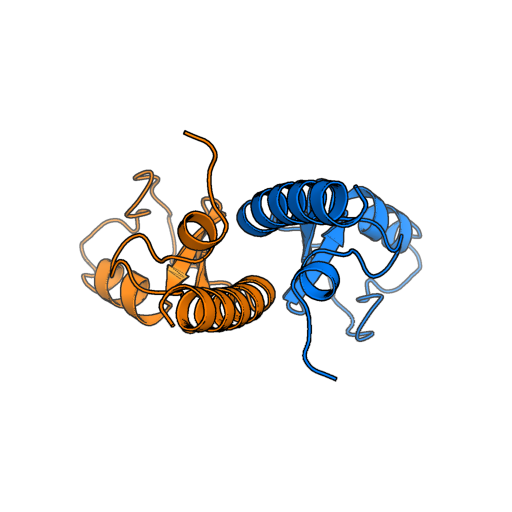5 LEU B O 1
ATOM 681 N N . ARG B 1 6 ? -6.523 11.664 3.838 1 95.62 6 ARG B N 1
ATOM 682 C CA . ARG B 1 6 ? -7.672 10.953 4.395 1 95.62 6 ARG B CA 1
ATOM 683 C C . ARG B 1 6 ? -8.344 10.094 3.332 1 95.62 6 ARG B C 1
ATOM 685 O O . ARG B 1 6 ? -8.711 8.945 3.6 1 95.62 6 ARG B O 1
ATOM 692 N N . ASP B 1 7 ? -8.531 10.602 2.197 1 95.69 7 ASP B N 1
ATOM 693 C CA . ASP B 1 7 ? -9.141 9.844 1.107 1 95.69 7 ASP B CA 1
ATOM 694 C C . ASP B 1 7 ? -8.344 8.578 0.805 1 95.69 7 ASP B C 1
ATOM 696 O O . ASP B 1 7 ? -8.914 7.5 0.635 1 95.69 7 ASP B O 1
ATOM 700 N N . GLU B 1 8 ? -7.031 8.688 0.732 1 96.56 8 GLU B N 1
ATOM 701 C CA . GLU B 1 8 ? -6.16 7.578 0.365 1 96.56 8 GLU B CA 1
ATOM 702 C C . GLU B 1 8 ? -6.059 6.559 1.495 1 96.56 8 GLU B C 1
ATOM 704 O O . GLU B 1 8 ? -5.66 5.414 1.271 1 96.56 8 GLU B O 1
ATOM 709 N N . ALA B 1 9 ? -6.453 6.965 2.713 1 98 9 ALA B N 1
ATOM 710 C CA . ALA B 1 9 ? -6.254 6.125 3.891 1 98 9 ALA B CA 1
ATOM 711 C C . ALA B 1 9 ? -7.578 5.555 4.387 1 98 9 ALA B C 1
ATOM 713 O O . ALA B 1 9 ? -7.664 5.055 5.512 1 98 9 ALA B O 1
ATOM 714 N N . THR B 1 10 ? -8.633 5.688 3.543 1 98.19 10 THR B N 1
ATOM 715 C CA . THR B 1 10 ? -9.969 5.281 3.957 1 98.19 10 THR B CA 1
ATOM 716 C C . THR B 1 10 ? -10.469 4.109 3.111 1 98.19 10 THR B C 1
ATOM 718 O O . THR B 1 10 ? -10.281 4.098 1.893 1 98.19 10 THR B O 1
ATOM 721 N N . CYS B 1 11 ? -11.023 3.215 3.787 1 98.56 11 CYS B N 1
ATOM 722 C CA . CYS B 1 11 ? -11.625 2.057 3.133 1 98.56 11 CYS B CA 1
ATOM 723 C C . CYS B 1 11 ? -12.93 2.438 2.443 1 98.56 11 CYS B C 1
ATOM 725 O O . CYS B 1 11 ? -13.805 3.059 3.055 1 98.56 11 CYS B O 1
ATOM 727 N N . SER B 1 12 ? -13.062 1.978 1.225 1 98.12 12 SER B N 1
ATOM 728 C CA . SER B 1 12 ? -14.227 2.396 0.442 1 98.12 12 SER B CA 1
ATOM 729 C C . SER B 1 12 ? -15.477 1.64 0.864 1 98.12 12 SER B C 1
ATOM 731 O O . SER B 1 12 ? -16.594 1.978 0.44 1 98.12 12 SER B O 1
ATOM 733 N N . ILE B 1 13 ? -15.367 0.677 1.66 1 98.12 13 ILE B N 1
ATOM 734 C CA . ILE B 1 13 ? -16.516 -0.127 2.061 1 98.12 13 ILE B CA 1
ATOM 735 C C . ILE B 1 13 ? -17.078 0.399 3.379 1 98.12 13 ILE B C 1
ATOM 737 O O . ILE B 1 13 ? -18.266 0.725 3.467 1 98.12 13 ILE B O 1
ATOM 741 N N . CYS B 1 14 ? -16.281 0.494 4.375 1 98.62 14 CYS B N 1
ATOM 742 C CA . CYS B 1 14 ? -16.781 0.884 5.691 1 98.62 14 CYS B CA 1
ATOM 743 C C . CYS B 1 14 ? -16.609 2.383 5.914 1 98.62 14 CYS B C 1
ATOM 745 O O . CYS B 1 14 ? -17.125 2.93 6.891 1 98.62 14 CYS B O 1
ATOM 747 N N . LEU B 1 15 ? -15.828 3.018 5.145 1 98.06 15 LEU B N 1
ATOM 748 C CA . LEU B 1 15 ? -15.633 4.461 5.125 1 98.06 15 LEU B CA 1
ATOM 749 C C . LEU B 1 15 ? -14.883 4.926 6.367 1 98.06 15 LEU B C 1
ATOM 751 O O . LEU B 1 15 ? -14.984 6.09 6.762 1 98.06 15 LEU B O 1
ATOM 755 N N . SER B 1 16 ? -14.164 4.043 7 1 98.5 16 SER B N 1
ATOM 756 C CA . SER B 1 16 ? -13.234 4.352 8.086 1 98.5 16 SER B CA 1
ATOM 757 C C . SER B 1 16 ? -11.789 4.199 7.633 1 98.5 16 SER B C 1
ATOM 759 O O . SER B 1 16 ? -11.523 3.719 6.527 1 98.5 16 SER B O 1
ATOM 761 N N . PHE B 1 17 ? -10.859 4.688 8.5 1 98.62 17 PHE B N 1
ATOM 762 C CA . PHE B 1 17 ? -9.453 4.438 8.227 1 98.62 17 PHE B CA 1
ATOM 763 C C . PHE B 1 17 ? -9.164 2.943 8.164 1 98.62 17 PHE B C 1
ATOM 765 O O . PHE B 1 17 ? -9.695 2.172 8.969 1 98.62 17 PHE B O 1
ATOM 772 N N . PHE B 1 18 ? -8.273 2.602 7.242 1 98.69 18 PHE B N 1
ATOM 773 C CA . PHE B 1 18 ? -7.98 1.194 7.004 1 98.69 18 PHE B CA 1
ATOM 774 C C . PHE B 1 18 ? -7.586 0.495 8.297 1 98.69 18 PHE B C 1
ATOM 776 O O . PHE B 1 18 ? -6.793 1.022 9.078 1 98.69 18 PHE B O 1
ATOM 783 N N . THR B 1 19 ? -8.141 -0.634 8.5 1 98.62 19 THR B N 1
ATOM 784 C CA . THR B 1 19 ? -7.68 -1.582 9.508 1 98.62 19 THR B CA 1
ATOM 785 C C . THR B 1 19 ? -7.25 -2.895 8.859 1 98.62 19 THR B C 1
ATOM 787 O O . THR B 1 19 ? -8.047 -3.557 8.195 1 98.62 19 THR B O 1
ATOM 790 N N . ASP B 1 20 ? -5.98 -3.256 9.062 1 98.31 20 ASP B N 1
ATOM 791 C CA . ASP B 1 20 ? -5.43 -4.461 8.461 1 98.31 20 ASP B CA 1
ATOM 792 C C . ASP B 1 20 ? -5.691 -4.492 6.953 1 98.31 20 ASP B C 1
ATOM 794 O O . ASP B 1 20 ? -6.316 -5.426 6.445 1 98.31 20 ASP B O 1
ATOM 798 N N . PRO B 1 21 ? -5.16 -3.502 6.262 1 98.5 21 PRO B N 1
ATOM 799 C CA . PRO B 1 21 ? -5.488 -3.393 4.84 1 98.5 21 PRO B CA 1
ATOM 800 C C . PRO B 1 21 ? -4.852 -4.496 4 1 98.5 21 PRO B C 1
ATOM 802 O O . PRO B 1 21 ? -3.721 -4.906 4.27 1 98.5 21 PRO B O 1
ATOM 805 N N . VAL B 1 22 ? -5.598 -4.922 2.971 1 97.94 22 VAL B N 1
ATOM 806 C CA . VAL B 1 22 ? -5.129 -5.91 2.004 1 97.94 22 VAL B CA 1
ATOM 807 C C . VAL B 1 22 ? -5.383 -5.406 0.585 1 97.94 22 VAL B C 1
ATOM 809 O O . VAL B 1 22 ? -6.344 -4.672 0.343 1 97.94 22 VAL B O 1
ATOM 812 N N . THR B 1 23 ? -4.488 -5.719 -0.278 1 96.94 23 THR B N 1
ATOM 813 C CA . THR B 1 23 ? -4.621 -5.445 -1.705 1 96.94 23 THR B CA 1
ATOM 814 C C . THR B 1 23 ? -5.164 -6.664 -2.443 1 96.94 23 THR B C 1
ATOM 816 O O . THR B 1 23 ? -4.746 -7.793 -2.18 1 96.94 23 THR B O 1
ATOM 819 N N . ILE B 1 24 ? -6.105 -6.426 -3.312 1 96.38 24 ILE B N 1
ATOM 820 C CA . ILE B 1 24 ? -6.605 -7.531 -4.121 1 96.38 24 ILE B CA 1
ATOM 821 C C . ILE B 1 24 ? -6.027 -7.445 -5.531 1 96.38 24 ILE B C 1
ATOM 823 O O . ILE B 1 24 ? -5.168 -6.602 -5.805 1 96.38 24 ILE B O 1
ATOM 827 N N . ASP B 1 25 ? -6.453 -8.25 -6.449 1 94.56 25 ASP B N 1
ATOM 828 C CA . ASP B 1 25 ? -5.719 -8.477 -7.691 1 94.56 25 ASP B CA 1
ATOM 829 C C . ASP B 1 25 ? -5.781 -7.25 -8.602 1 94.56 25 ASP B C 1
ATOM 831 O O . ASP B 1 25 ? -4.852 -6.992 -9.367 1 94.56 25 ASP B O 1
ATOM 835 N N . CYS B 1 26 ? -6.84 -6.461 -8.5 1 95.19 26 CYS B N 1
ATOM 836 C CA . CYS B 1 26 ? -6.961 -5.289 -9.359 1 95.19 26 CYS B CA 1
ATOM 837 C C . CYS B 1 26 ? -6.117 -4.137 -8.836 1 95.19 26 CYS B C 1
ATOM 839 O O . CYS B 1 26 ? -5.949 -3.123 -9.516 1 95.19 26 CYS B O 1
ATOM 841 N N . GLY B 1 27 ? -5.684 -4.223 -7.562 1 94.69 27 GLY B N 1
ATOM 842 C CA . GLY B 1 27 ? -4.836 -3.184 -6.996 1 94.69 27 GLY B CA 1
ATOM 843 C C . GLY B 1 27 ? -5.547 -2.344 -5.949 1 94.69 27 GLY B C 1
ATOM 844 O O . GLY B 1 27 ? -4.91 -1.566 -5.234 1 94.69 27 GLY B O 1
ATOM 845 N N . HIS B 1 28 ? -6.77 -2.572 -5.785 1 96.62 28 HIS B N 1
ATOM 846 C CA . HIS B 1 28 ? -7.5 -1.816 -4.773 1 96.62 28 HIS B CA 1
ATOM 847 C C . HIS B 1 28 ? -7.332 -2.438 -3.393 1 96.62 28 HIS B C 1
ATOM 849 O O . HIS B 1 28 ? -7.102 -3.643 -3.271 1 96.62 28 HIS B O 1
ATOM 855 N N . ASN B 1 29 ? -7.445 -1.594 -2.404 1 98.12 29 ASN B N 1
ATOM 856 C CA . ASN B 1 29 ? -7.254 -2.014 -1.021 1 98.12 29 ASN B CA 1
ATOM 857 C C . ASN B 1 29 ? -8.547 -1.909 -0.219 1 98.12 29 ASN B C 1
ATOM 859 O O . ASN B 1 29 ? -9.367 -1.025 -0.471 1 98.12 29 ASN B O 1
ATOM 863 N N . PHE B 1 30 ? -8.688 -2.707 0.69 1 98.5 30 PHE B N 1
ATOM 864 C CA . PHE B 1 30 ? -9.789 -2.75 1.645 1 98.5 30 PHE B CA 1
ATOM 865 C C . PHE B 1 30 ? -9.312 -3.264 2.998 1 98.5 30 PHE B C 1
ATOM 867 O O . PHE B 1 30 ? -8.266 -3.908 3.09 1 98.5 30 PHE B O 1
ATOM 874 N N . CYS B 1 31 ? -10.086 -2.949 3.99 1 98.75 31 CYS B N 1
ATOM 875 C CA . CYS B 1 31 ? -9.859 -3.725 5.203 1 98.75 31 CYS B CA 1
ATOM 876 C C . CYS B 1 31 ? -10.031 -5.215 4.938 1 98.75 31 CYS B C 1
ATOM 878 O O . CYS B 1 31 ? -10.914 -5.617 4.184 1 98.75 31 CYS B O 1
ATOM 880 N N . ARG B 1 32 ? -9.227 -5.949 5.586 1 98.38 32 ARG B N 1
ATOM 881 C CA . ARG B 1 32 ? -9.344 -7.395 5.426 1 98.38 32 ARG B CA 1
ATOM 882 C C . ARG B 1 32 ? -10.75 -7.871 5.758 1 98.38 32 ARG B C 1
ATOM 884 O O . ARG B 1 32 ? -11.352 -8.641 5 1 98.38 32 ARG B O 1
ATOM 891 N N . ALA B 1 33 ? -11.32 -7.402 6.844 1 98.38 33 ALA B N 1
ATOM 892 C CA . ALA B 1 33 ? -12.648 -7.828 7.27 1 98.38 33 ALA B CA 1
ATOM 893 C C . ALA B 1 33 ? -13.719 -7.395 6.266 1 98.38 33 ALA B C 1
ATOM 895 O O . ALA B 1 33 ? -14.664 -8.141 5.996 1 98.38 33 ALA B O 1
ATOM 896 N N . CYS B 1 34 ? -13.57 -6.25 5.727 1 98.06 34 CYS B N 1
ATOM 897 C CA . CYS B 1 34 ? -14.555 -5.711 4.793 1 98.06 34 CYS B CA 1
ATOM 898 C C . CYS B 1 34 ? -14.609 -6.547 3.518 1 98.06 34 CYS B C 1
ATOM 900 O O . CYS B 1 34 ? -15.688 -6.953 3.088 1 98.06 34 CYS B O 1
ATOM 902 N N . ILE B 1 35 ? -13.469 -6.832 2.912 1 97.31 35 ILE B N 1
ATOM 903 C CA . ILE B 1 35 ? -13.469 -7.57 1.653 1 97.31 35 ILE B CA 1
ATOM 904 C C . ILE B 1 35 ? -13.867 -9.023 1.904 1 97.31 35 ILE B C 1
ATOM 906 O O . ILE B 1 35 ? -14.531 -9.641 1.068 1 97.31 35 ILE B O 1
ATOM 910 N N . ALA B 1 36 ? -13.398 -9.57 3.023 1 95.75 36 ALA B N 1
ATOM 911 C CA . ALA B 1 36 ? -13.805 -10.938 3.357 1 95.75 36 ALA B CA 1
ATOM 912 C C . ALA B 1 36 ? -15.328 -11.055 3.438 1 95.75 36 ALA B C 1
ATOM 914 O O . ALA B 1 36 ? -15.898 -12.039 2.971 1 95.75 36 ALA B O 1
ATOM 915 N N . GLN B 1 37 ? -15.969 -10.078 4 1 95.06 37 GLN B N 1
ATOM 916 C CA . GLN B 1 37 ? -17.422 -10.062 4.105 1 95.06 37 GLN B CA 1
ATOM 917 C C . GLN B 1 37 ? -18.062 -9.961 2.727 1 95.06 37 GLN B C 1
ATOM 919 O O . GLN B 1 37 ? -19.078 -10.617 2.461 1 95.06 37 GLN B O 1
ATOM 924 N N . CYS B 1 38 ? -17.484 -9.195 1.844 1 94.25 38 CYS B N 1
ATOM 925 C CA . CYS B 1 38 ? -18.016 -9.031 0.491 1 94.25 38 CYS B CA 1
ATOM 926 C C . CYS B 1 38 ? -17.938 -10.336 -0.286 1 94.25 38 CYS B C 1
ATOM 928 O O . CYS B 1 38 ? -18.797 -10.609 -1.13 1 94.25 38 CYS B O 1
ATOM 930 N N . TRP B 1 39 ? -16.984 -11.086 0.043 1 94.06 39 TRP B N 1
ATOM 931 C CA . TRP B 1 39 ? -16.734 -12.289 -0.745 1 94.06 39 TRP B CA 1
ATOM 932 C C . TRP B 1 39 ? -17.266 -13.523 -0.039 1 94.06 39 TRP B C 1
ATOM 934 O O . TRP B 1 39 ? -16.953 -14.656 -0.423 1 94.06 39 TRP B O 1
ATOM 944 N N . GLU B 1 40 ? -17.938 -13.453 1.008 1 87.94 40 GLU B N 1
ATOM 945 C CA . GLU B 1 40 ? -18.391 -14.57 1.824 1 87.94 40 GLU B CA 1
ATOM 946 C C . GLU B 1 40 ? -19.312 -15.5 1.025 1 87.94 40 GLU B C 1
ATOM 948 O O . GLU B 1 40 ? -19.281 -16.719 1.216 1 87.94 40 GLU B O 1
ATOM 953 N N . ARG B 1 41 ? -20.109 -15.016 0.002 1 76 41 ARG B N 1
ATOM 954 C CA . ARG B 1 41 ? -21.047 -15.914 -0.668 1 76 41 ARG B CA 1
ATOM 955 C C . ARG B 1 41 ? -20.375 -16.656 -1.811 1 76 41 ARG B C 1
ATOM 957 O O . ARG B 1 41 ? -19.844 -16.047 -2.744 1 76 41 ARG B O 1
ATOM 964 N N . PRO B 1 42 ? -20.219 -17.938 -1.64 1 66.94 42 PRO B N 1
ATOM 965 C CA . PRO B 1 42 ? -19.516 -18.766 -2.607 1 66.94 42 PRO B CA 1
ATOM 966 C C . PRO B 1 42 ? -20.094 -18.672 -4.02 1 66.94 42 PRO B C 1
ATOM 968 O O . PRO B 1 42 ? -19.359 -18.812 -5 1 66.94 42 PRO B O 1
ATOM 971 N N . ASP B 1 43 ? -21.312 -18.453 -4.109 1 66.94 43 ASP B N 1
ATOM 972 C CA . ASP B 1 43 ? -21.938 -18.547 -5.426 1 66.94 43 ASP B CA 1
ATOM 973 C C . ASP B 1 43 ? -21.75 -17.25 -6.211 1 66.94 43 ASP B C 1
ATOM 975 O O . ASP B 1 43 ? -22.172 -17.141 -7.363 1 66.94 43 ASP B O 1
ATOM 979 N N . THR B 1 44 ? -21.062 -16.406 -5.613 1 67 44 THR B N 1
ATOM 980 C CA . THR B 1 44 ? -20.938 -15.117 -6.289 1 67 44 THR B CA 1
ATOM 981 C C . THR B 1 44 ? -19.516 -14.93 -6.82 1 67 44 THR B C 1
ATOM 983 O O . THR B 1 44 ? -18.562 -15.445 -6.238 1 67 44 THR B O 1
ATOM 986 N N . ASP B 1 45 ? -19.422 -14.359 -7.957 1 82.94 45 ASP B N 1
ATOM 987 C CA . ASP B 1 45 ? -18.156 -13.977 -8.578 1 82.94 45 ASP B CA 1
ATOM 988 C C . ASP B 1 45 ? -17.328 -13.117 -7.633 1 82.94 45 ASP B C 1
ATOM 990 O O . ASP B 1 45 ? -17.859 -12.25 -6.938 1 82.94 45 ASP B O 1
ATOM 994 N N . ILE B 1 46 ? -16.156 -13.594 -7.52 1 93.12 46 ILE B N 1
ATOM 995 C CA . ILE B 1 46 ? -15.195 -12.766 -6.801 1 93.12 46 ILE B CA 1
ATOM 996 C C . ILE B 1 46 ? -14.859 -11.523 -7.625 1 93.12 46 ILE B C 1
ATOM 998 O O . ILE B 1 46 ? -14.258 -11.625 -8.695 1 93.12 46 ILE B O 1
ATOM 1002 N N . SER B 1 47 ? -15.344 -10.398 -7.148 1 95.62 47 SER B N 1
ATOM 1003 C CA . SER B 1 47 ? -15.109 -9.148 -7.867 1 95.62 47 SER B CA 1
ATOM 1004 C C . SER B 1 47 ? -14.703 -8.031 -6.914 1 95.62 47 SER B C 1
ATOM 1006 O O . SER B 1 47 ? -14.922 -8.125 -5.707 1 95.62 47 SER B O 1
ATOM 1008 N N . CYS B 1 48 ? -14.047 -7.098 -7.441 1 96.69 48 CYS B N 1
ATOM 1009 C CA . CYS B 1 48 ? -13.688 -5.918 -6.656 1 96.69 48 CYS B CA 1
ATOM 1010 C C . CYS B 1 48 ? -14.906 -5.043 -6.402 1 96.69 48 CYS B C 1
ATOM 1012 O O . CYS B 1 48 ? -15.57 -4.609 -7.344 1 96.69 48 CYS B O 1
ATOM 1014 N N . PRO B 1 49 ? -15.211 -4.684 -5.191 1 96.44 49 PRO B N 1
ATOM 1015 C CA . PRO B 1 49 ? -16.359 -3.828 -4.891 1 96.44 49 PRO B CA 1
ATOM 1016 C C . PRO B 1 49 ? -16.203 -2.416 -5.453 1 96.44 49 PRO B C 1
ATOM 1018 O O . PRO B 1 49 ? -17.188 -1.696 -5.598 1 96.44 49 PRO B O 1
ATOM 1021 N N . GLN B 1 50 ? -15.031 -2.094 -5.746 1 96.38 50 GLN B N 1
ATOM 1022 C CA . GLN B 1 50 ? -14.789 -0.724 -6.184 1 96.38 50 GLN B CA 1
ATOM 1023 C C . GLN B 1 50 ? -14.805 -0.623 -7.707 1 96.38 50 GLN B C 1
ATOM 1025 O O . GLN B 1 50 ? -15.531 0.198 -8.273 1 96.38 50 GLN B O 1
ATOM 1030 N N . CYS B 1 51 ? -14.109 -1.451 -8.484 1 96.5 51 CYS B N 1
ATOM 1031 C CA . CYS B 1 51 ? -14.008 -1.31 -9.938 1 96.5 51 CYS B CA 1
ATOM 1032 C C . CYS B 1 51 ? -14.797 -2.402 -10.648 1 96.5 51 CYS B C 1
ATOM 1034 O O . CYS B 1 51 ? -14.945 -2.375 -11.867 1 96.5 51 CYS B O 1
ATOM 1036 N N . ARG B 1 52 ? -15.172 -3.459 -10.023 1 96.06 52 ARG B N 1
ATOM 1037 C CA . ARG B 1 52 ? -16.047 -4.543 -10.461 1 96.06 52 ARG B CA 1
ATOM 1038 C C . ARG B 1 52 ? -15.281 -5.555 -11.312 1 96.06 52 ARG B C 1
ATOM 1040 O O . ARG B 1 52 ? -15.891 -6.406 -11.969 1 96.06 52 ARG B O 1
ATOM 1047 N N . GLU B 1 53 ? -14.031 -5.395 -11.32 1 96.44 53 GLU B N 1
ATOM 1048 C CA . GLU B 1 53 ? -13.258 -6.434 -11.992 1 96.44 53 GLU B CA 1
ATOM 1049 C C . GLU B 1 53 ? -13.445 -7.789 -11.32 1 96.44 53 GLU B C 1
ATOM 1051 O O . GLU B 1 53 ? -13.445 -7.883 -10.094 1 96.44 53 GLU B O 1
ATOM 1056 N N . THR B 1 54 ? -13.5 -8.883 -12.141 1 95.81 54 THR B N 1
ATOM 1057 C CA . THR B 1 54 ? -13.703 -10.234 -11.625 1 95.81 54 THR B CA 1
ATOM 1058 C C . THR B 1 54 ? -12.391 -11.008 -11.586 1 95.81 54 THR B C 1
ATOM 1060 O O . THR B 1 54 ? -11.477 -10.727 -12.375 1 95.81 54 THR B O 1
ATOM 1063 N N . PHE B 1 55 ? -12.336 -11.922 -10.664 1 94.62 55 PHE B N 1
ATOM 1064 C CA . PHE B 1 55 ? -11.125 -12.719 -10.477 1 94.62 55 PHE B CA 1
ATOM 1065 C C . PHE B 1 55 ? -11.469 -14.195 -10.336 1 94.62 55 PHE B C 1
ATOM 1067 O O . PHE B 1 55 ? -12.508 -14.547 -9.789 1 94.62 55 PHE B O 1
ATOM 1074 N N . PRO B 1 56 ? -10.609 -15.047 -10.82 1 92.62 56 PRO B N 1
ATOM 1075 C CA . PRO B 1 56 ? -10.859 -16.484 -10.727 1 92.62 56 PRO B CA 1
ATOM 1076 C C . PRO B 1 56 ? -10.703 -17.031 -9.305 1 92.62 56 PRO B C 1
ATOM 1078 O O . PRO B 1 56 ? -11.336 -18.016 -8.945 1 92.62 56 PRO B O 1
ATOM 1081 N N . GLN B 1 57 ? -9.852 -16.5 -8.477 1 92.44 57 GLN B N 1
ATOM 1082 C CA . GLN B 1 57 ? -9.594 -16.938 -7.109 1 92.44 57 GLN B CA 1
ATOM 1083 C C . GLN B 1 57 ? -9.43 -15.742 -6.176 1 92.44 57 GLN B C 1
ATOM 1085 O O . GLN B 1 57 ? -9.133 -14.633 -6.629 1 92.44 57 GLN B O 1
ATOM 1090 N N . ARG B 1 58 ? -9.578 -16.078 -4.953 1 91.81 58 ARG B N 1
ATOM 1091 C CA . ARG B 1 58 ? -9.406 -15.062 -3.92 1 91.81 58 ARG B CA 1
ATOM 1092 C C . ARG B 1 58 ? -7.934 -14.883 -3.572 1 91.81 58 ARG B C 1
ATOM 1094 O O . ARG B 1 58 ? -7.25 -15.852 -3.227 1 91.81 58 ARG B O 1
ATOM 1101 N N . THR B 1 59 ? -7.422 -13.688 -3.738 1 93.25 59 THR B N 1
ATOM 1102 C CA . THR B 1 59 ? -6.066 -13.352 -3.328 1 93.25 59 THR B CA 1
ATOM 1103 C C . THR B 1 59 ? -6.055 -12.07 -2.496 1 93.25 59 THR B C 1
ATOM 1105 O O . THR B 1 59 ? -6.57 -11.039 -2.932 1 93.25 59 THR B O 1
ATOM 1108 N N . LEU B 1 60 ? -5.57 -12.273 -1.294 1 95.44 60 LEU B N 1
ATOM 1109 C CA . LEU B 1 60 ? -5.422 -11.133 -0.391 1 95.44 60 LEU B CA 1
ATOM 1110 C C . LEU B 1 60 ? -3.961 -10.938 -0.001 1 95.44 60 LEU B C 1
ATOM 1112 O O . LEU B 1 60 ? -3.346 -11.828 0.587 1 95.44 60 LEU B O 1
ATOM 1116 N N . ARG B 1 61 ? -3.459 -9.789 -0.283 1 94.31 61 ARG B N 1
ATOM 1117 C CA . ARG B 1 61 ? -2.078 -9.469 0.069 1 94.31 61 ARG B CA 1
ATOM 1118 C C . ARG B 1 61 ? -2.018 -8.344 1.096 1 94.31 61 ARG B C 1
ATOM 1120 O O . ARG B 1 61 ? -2.535 -7.254 0.856 1 94.31 61 ARG B O 1
ATOM 1127 N N . PRO B 1 62 ? -1.362 -8.594 2.17 1 95.38 62 PRO B N 1
ATOM 1128 C CA . PRO B 1 62 ? -1.274 -7.523 3.168 1 95.38 62 PRO B CA 1
ATOM 1129 C C . PRO B 1 62 ? -0.564 -6.277 2.639 1 95.38 62 PRO B C 1
ATOM 1131 O O . PRO B 1 62 ? 0.414 -6.391 1.896 1 95.38 62 PRO B O 1
ATOM 1134 N N . ASN B 1 63 ? -1.12 -5.105 2.904 1 97.31 63 ASN B N 1
ATOM 1135 C CA . ASN B 1 63 ? -0.494 -3.82 2.609 1 97.31 63 ASN B CA 1
ATOM 1136 C C . ASN B 1 63 ? -0.118 -3.072 3.885 1 97.31 63 ASN B C 1
ATOM 1138 O O . ASN B 1 63 ? -0.835 -2.164 4.312 1 97.31 63 ASN B O 1
ATOM 1142 N N . ARG B 1 64 ? 0.973 -3.453 4.418 1 93.69 64 ARG B N 1
ATOM 1143 C CA . ARG B 1 64 ? 1.367 -2.984 5.742 1 93.69 64 ARG B CA 1
ATOM 1144 C C . ARG B 1 64 ? 1.675 -1.49 5.727 1 93.69 64 ARG B C 1
ATOM 1146 O O . ARG B 1 64 ? 1.342 -0.771 6.672 1 93.69 64 ARG B O 1
ATOM 1153 N N . GLN B 1 65 ? 2.338 -1.128 4.68 1 95.12 65 GLN B N 1
ATOM 1154 C CA . GLN B 1 65 ? 2.66 0.292 4.582 1 95.12 65 GLN B CA 1
ATOM 1155 C C . GLN B 1 65 ? 1.396 1.146 4.605 1 95.12 65 GLN B C 1
ATOM 1157 O O . GLN B 1 65 ? 1.368 2.205 5.234 1 95.12 65 GLN B O 1
ATOM 1162 N N . LEU B 1 66 ? 0.393 0.705 3.943 1 97.25 66 LEU B N 1
ATOM 1163 C CA . LEU B 1 66 ? -0.884 1.411 3.941 1 97.25 66 LEU B CA 1
ATOM 1164 C C . LEU B 1 66 ? -1.494 1.433 5.34 1 97.25 66 LEU B C 1
ATOM 1166 O O . LEU B 1 66 ? -2.133 2.414 5.727 1 97.25 66 LEU B O 1
ATOM 1170 N N . GLY B 1 67 ? -1.331 0.377 6.074 1 97.56 67 GLY B N 1
ATOM 1171 C CA . GLY B 1 67 ? -1.747 0.377 7.469 1 97.56 67 GLY B CA 1
ATOM 1172 C C . GLY B 1 67 ? -1.068 1.454 8.297 1 97.56 67 GLY B C 1
ATOM 1173 O O . GLY B 1 67 ? -1.726 2.168 9.055 1 97.56 67 GLY B O 1
ATOM 1174 N N . ASN B 1 68 ? 0.222 1.551 8.164 1 96.56 68 ASN B N 1
ATOM 1175 C CA . ASN B 1 68 ? 0.968 2.598 8.852 1 96.56 68 ASN B CA 1
ATOM 1176 C C . ASN B 1 68 ? 0.457 3.986 8.484 1 96.56 68 ASN B C 1
ATOM 1178 O O . ASN B 1 68 ? 0.272 4.836 9.359 1 96.56 68 ASN B O 1
ATOM 1182 N N . VAL B 1 69 ? 0.268 4.148 7.227 1 97.44 69 VAL B N 1
ATOM 1183 C CA . VAL B 1 69 ? -0.216 5.426 6.719 1 97.44 69 VAL B CA 1
ATOM 1184 C C . VAL B 1 69 ? -1.571 5.75 7.344 1 97.44 69 VAL B C 1
ATOM 1186 O O . VAL B 1 69 ? -1.826 6.895 7.727 1 97.44 69 VAL B O 1
ATOM 1189 N N . ALA B 1 70 ? -2.41 4.801 7.402 1 98.12 70 ALA B N 1
ATOM 1190 C CA . ALA B 1 70 ? -3.736 5 7.98 1 98.12 70 ALA B CA 1
ATOM 1191 C C . ALA B 1 70 ? -3.637 5.441 9.438 1 98.12 70 ALA B C 1
ATOM 1193 O O . ALA B 1 70 ? -4.391 6.312 9.883 1 98.12 70 ALA B O 1
ATOM 1194 N N . GLU B 1 71 ? -2.793 4.844 10.148 1 97.31 71 GLU B N 1
ATOM 1195 C CA . GLU B 1 71 ? -2.594 5.227 11.547 1 97.31 71 GLU B CA 1
ATOM 1196 C C . GLU B 1 71 ? -2.119 6.676 11.656 1 97.31 71 GLU B C 1
ATOM 1198 O O . GLU B 1 71 ? -2.588 7.422 12.516 1 97.31 71 GLU B O 1
ATOM 1203 N N . ILE B 1 72 ? -1.204 7.078 10.859 1 96.12 72 ILE B N 1
ATOM 1204 C CA . ILE B 1 72 ? -0.701 8.445 10.828 1 96.12 72 ILE B CA 1
ATOM 1205 C C . ILE B 1 72 ? -1.839 9.406 10.492 1 96.12 72 ILE B C 1
ATOM 1207 O O . ILE B 1 72 ? -2.004 10.438 11.148 1 96.12 72 ILE B O 1
ATOM 1211 N N . ALA B 1 73 ? -2.541 9.07 9.469 1 96.38 73 ALA B N 1
ATOM 1212 C CA . ALA B 1 73 ? -3.664 9.906 9.039 1 96.38 73 ALA B CA 1
ATOM 1213 C C . ALA B 1 73 ? -4.664 10.094 10.18 1 96.38 73 ALA B C 1
ATOM 1215 O O . ALA B 1 73 ? -5.195 11.195 10.367 1 96.38 73 ALA B O 1
ATOM 1216 N N . LYS B 1 74 ? -4.949 9.039 10.812 1 95.62 74 LYS B N 1
ATOM 1217 C CA . LYS B 1 74 ? -5.867 9.086 11.945 1 95.62 74 LYS B CA 1
ATOM 1218 C C . LYS B 1 74 ? -5.387 10.078 13 1 95.62 74 LYS B C 1
ATOM 1220 O O . LYS B 1 74 ? -6.172 10.891 13.508 1 95.62 74 LYS B O 1
ATOM 1225 N N . GLN B 1 75 ? -4.137 10.023 13.297 1 93.69 75 GLN B N 1
ATOM 1226 C CA . GLN B 1 75 ? -3.551 10.906 14.297 1 93.69 75 GLN B CA 1
ATOM 1227 C C . GLN B 1 75 ? -3.605 12.367 13.836 1 93.69 75 GLN B C 1
ATOM 1229 O O . GLN B 1 75 ? -3.938 13.258 14.625 1 93.69 75 GLN B O 1
ATOM 1234 N N . LEU B 1 76 ? -3.311 12.586 12.633 1 90.81 76 LEU B N 1
ATOM 1235 C CA . LEU B 1 76 ? -3.354 13.93 12.078 1 90.81 76 LEU B CA 1
ATOM 1236 C C . LEU B 1 76 ? -4.773 14.484 12.102 1 90.81 76 LEU B C 1
ATOM 1238 O O . LEU B 1 76 ? -4.973 15.68 12.359 1 90.81 76 LEU B O 1
ATOM 1242 N N . SER B 1 77 ? -5.684 13.68 11.805 1 91.5 77 SER B N 1
ATOM 1243 C CA . SER B 1 77 ? -7.078 14.102 11.805 1 91.5 77 SER B CA 1
ATOM 1244 C C . SER B 1 77 ? -7.555 14.445 13.211 1 91.5 77 SER B C 1
ATOM 1246 O O . SER B 1 77 ? -8.375 15.352 13.391 1 91.5 77 SER B O 1
ATOM 1248 N N . ALA B 1 78 ? -7.113 13.727 14.117 1 89.69 78 ALA B N 1
ATOM 1249 C CA . ALA B 1 78 ? -7.484 13.977 15.508 1 89.69 78 ALA B CA 1
ATOM 1250 C C . ALA B 1 78 ? -6.938 15.32 15.992 1 89.69 78 ALA B C 1
ATOM 1252 O O . ALA B 1 78 ? -7.57 15.992 16.812 1 89.69 78 ALA B O 1
ATOM 1253 N N . LEU B 1 79 ? -5.848 15.648 15.477 1 85.44 79 LEU B N 1
ATOM 1254 C CA . LEU B 1 79 ? -5.223 16.906 15.867 1 85.44 79 LEU B CA 1
ATOM 1255 C C . LEU B 1 79 ? -5.934 18.094 15.219 1 85.44 79 LEU B C 1
ATOM 1257 O O . LEU B 1 79 ? -5.977 19.188 15.789 1 85.44 79 LEU B O 1
ATOM 1261 N N . LYS B 1 80 ? -6.355 17.953 14.016 1 79.12 80 LYS B N 1
ATOM 1262 C CA . LYS B 1 80 ? -7.059 19.031 13.328 1 79.12 80 LYS B CA 1
ATOM 1263 C C . LYS B 1 80 ? -8.43 19.281 13.953 1 79.12 80 LYS B C 1
ATOM 1265 O O . LYS B 1 80 ? -8.953 20.391 13.906 1 79.12 80 LYS B O 1
ATOM 1270 N N . GLY B 1 81 ? -9.055 18.25 14.25 1 70.62 81 GLY B N 1
ATOM 1271 C CA . GLY B 1 81 ? -10.328 18.422 14.922 1 70.62 81 GLY B CA 1
ATOM 1272 C C . GLY B 1 81 ? -10.188 19.016 16.312 1 70.62 81 GLY B C 1
ATOM 1273 O O . GLY B 1 81 ? -11.188 19.234 17 1 70.62 81 GLY B O 1
ATOM 1274 N N . GLN B 1 82 ? -9.039 19.062 16.859 1 45.34 82 GLN B N 1
ATOM 1275 C CA . GLN B 1 82 ? -8.898 19.781 18.125 1 45.34 82 GLN B CA 1
ATOM 1276 C C . GLN B 1 82 ? -8.602 21.266 17.891 1 45.34 82 GLN B C 1
ATOM 1278 O O . GLN B 1 82 ? -7.957 21.625 16.906 1 45.34 82 GLN B O 1
#

InterPro domains:
  IPR001841 Zinc finger, RING-type [PS50089] (11-52)
  IPR001841 Zinc finger, RING-type [SM00184] (11-51)
  IPR013083 Zinc finger, RING/FYVE/PHD-type [G3DSA:3.30.40.10] (2-81)
  IPR017907 Zinc finger, RING-type, conserved site [PS00518] (26-35)
  IPR050143 Tripartite motif-containing [PTHR24103] (7-72)

Secondary structure (DSSP, 8-state):
-PPPHHHHTB-TTT-SB-SSEEE-TTS-EEEHHHHHHHT--TTS-EE-TTT--EESS---EE-HHHHHHHHHHHHHHHHHT-/-PPPHHHHTB-TTT-SB-SSEEE-TTS-EEEHHHHHHHT--TTS-EE-TTT--EESS---EE-HHHHHHHHHHHHHHHHHT-

Radius of gyration: 16.86 Å; Cα contacts (8 Å, |Δi|>4): 234; chains: 2; bounding box: 46×46×30 Å

Foldseek 3Di:
DDQDLLNLQAAPQPRAGADQWWAWDVGDIHHPVRLCVVPVDPVDFNADPPPGHGDPDTDTHTDVVSVVSSVVVVVVVVVVVD/DDQDLLNLQAAPQPRAGADQWWAWDVGDIHHPVRLCVVPVDPVDFNADPPPGHGDPDTDTHTDVVSVVSSVVVVVVVVVVVD

Sequence (164 aa):
HPVTLRDEATCSICLSFFTDPVTIDCGHNFCRACIAQCWERPDTDISCPQCRETFPQRTLRPNRQLGNVAEIAKQLSALKGQHPVTLRDEATCSICLSFFTDPVTIDCGHNFCRACIAQCWERPDTDISCPQCRETFPQRTLRPNRQLGNVAEIAKQLSALKGQ